Protein AF-A0A7S2HI14-F1 (afdb_monomer_lite)

Sequence (100 aa):
EETLTLQEVAMDENDVLSNSSFTISLLRASLSVGRVLPKGLQGCAFPLLKSMFGSIDTDTGFFSLTQEMDEITLLMDERCRAAFDAAAAVATV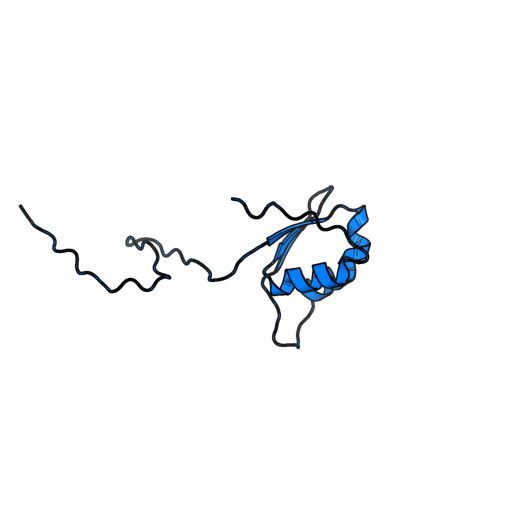EYAPNKW

Structure (mmCIF, N/CA/C/O backbone):
data_AF-A0A7S2HI14-F1
#
_entry.id   AF-A0A7S2HI14-F1
#
loop_
_atom_site.group_PDB
_atom_site.id
_atom_site.type_symbol
_atom_site.label_atom_id
_atom_site.label_alt_id
_atom_site.label_comp_id
_atom_site.label_asym_id
_atom_site.label_entity_id
_atom_site.label_seq_id
_atom_site.pdbx_PDB_ins_code
_atom_site.Cartn_x
_atom_site.Cartn_y
_atom_site.Cartn_z
_atom_site.occupancy
_atom_site.B_iso_or_equiv
_atom_site.auth_seq_id
_atom_site.auth_comp_id
_atom_site.auth_asym_id
_atom_site.auth_atom_id
_atom_site.pdbx_PDB_model_num
ATOM 1 N N . GLU A 1 1 ? 0.752 30.136 -44.738 1.00 40.28 1 GLU A N 1
ATOM 2 C CA . GLU A 1 1 ? 0.621 28.669 -44.691 1.00 40.28 1 GLU A CA 1
ATOM 3 C C . GLU A 1 1 ? 2.018 28.100 -44.502 1.00 40.28 1 GLU A C 1
ATOM 5 O O . GLU A 1 1 ? 2.773 28.040 -45.459 1.00 40.28 1 GLU A O 1
ATOM 10 N N . GLU A 1 2 ? 2.408 27.814 -43.260 1.00 39.06 2 GLU A N 1
ATOM 11 C CA . GLU A 1 2 ? 3.655 27.100 -42.960 1.00 39.06 2 GLU A CA 1
ATOM 12 C C . GLU A 1 2 ? 3.277 25.732 -42.407 1.00 39.06 2 GLU A C 1
ATOM 14 O O . GLU A 1 2 ? 2.803 25.586 -41.280 1.00 39.06 2 GLU A O 1
ATOM 19 N N . THR A 1 3 ? 3.403 24.736 -43.273 1.00 37.81 3 THR A N 1
ATOM 20 C CA . THR A 1 3 ? 3.112 23.338 -42.990 1.00 37.81 3 THR A CA 1
ATOM 21 C C . THR A 1 3 ? 4.313 22.752 -42.253 1.00 37.81 3 THR A C 1
ATOM 23 O O . THR A 1 3 ? 5.312 22.385 -42.868 1.00 37.81 3 THR A O 1
ATOM 26 N N . LEU A 1 4 ? 4.244 22.698 -40.922 1.00 40.88 4 LEU A N 1
ATOM 27 C CA . LEU A 1 4 ? 5.225 21.989 -40.101 1.00 40.88 4 LEU A CA 1
ATOM 28 C C . LEU A 1 4 ? 4.992 20.482 -40.248 1.00 40.88 4 LEU A C 1
ATOM 30 O O . LEU A 1 4 ? 4.025 19.929 -39.726 1.00 40.88 4 LEU A O 1
ATOM 34 N N . THR A 1 5 ? 5.872 19.822 -40.995 1.00 41.25 5 THR A N 1
ATOM 35 C CA . THR A 1 5 ? 5.944 18.364 -41.081 1.00 41.25 5 THR A CA 1
ATOM 36 C C . THR A 1 5 ? 6.335 17.798 -39.720 1.00 41.25 5 THR A C 1
ATOM 38 O O . THR A 1 5 ? 7.464 17.993 -39.268 1.00 41.25 5 THR A O 1
ATOM 41 N N . LEU A 1 6 ? 5.403 17.093 -39.078 1.00 47.38 6 LEU A N 1
ATOM 42 C CA . LEU A 1 6 ? 5.679 16.243 -37.925 1.00 47.38 6 LEU A CA 1
ATOM 43 C C . LEU A 1 6 ? 6.655 15.147 -38.374 1.00 47.38 6 LEU A C 1
ATOM 45 O O . LEU A 1 6 ? 6.284 14.253 -39.130 1.00 47.38 6 LEU A O 1
ATOM 49 N N . GLN A 1 7 ? 7.916 15.244 -37.951 1.00 45.25 7 GLN A N 1
ATOM 50 C CA . GLN A 1 7 ? 8.826 14.106 -38.001 1.00 45.25 7 GLN A CA 1
ATOM 51 C C . GLN A 1 7 ? 8.306 13.070 -37.003 1.00 45.25 7 GLN A C 1
ATOM 53 O O . GLN A 1 7 ? 8.329 13.312 -35.798 1.00 45.25 7 GLN A O 1
ATOM 58 N N . GLU A 1 8 ? 7.827 11.933 -37.511 1.00 45.28 8 GLU A N 1
ATOM 59 C CA . GLU A 1 8 ? 7.637 10.713 -36.726 1.00 45.28 8 GLU A CA 1
ATOM 60 C C . GLU A 1 8 ? 9.004 10.269 -36.196 1.00 45.28 8 GLU A C 1
ATOM 62 O O . GLU A 1 8 ? 9.752 9.529 -36.835 1.00 45.28 8 GLU A O 1
ATOM 67 N N . VAL A 1 9 ? 9.361 10.781 -35.022 1.00 48.62 9 VAL A N 1
ATOM 68 C CA . VAL A 1 9 ? 10.361 10.150 -34.171 1.00 48.62 9 VAL A CA 1
ATOM 69 C C . VAL A 1 9 ? 9.702 8.874 -33.668 1.00 48.62 9 VAL A C 1
ATOM 71 O O . VAL A 1 9 ? 8.605 8.932 -33.116 1.00 48.62 9 VAL A O 1
ATOM 74 N N . ALA A 1 10 ? 10.329 7.726 -33.928 1.00 44.06 10 ALA A N 1
ATOM 75 C CA . ALA A 1 10 ? 9.861 6.439 -33.438 1.00 44.06 10 ALA A CA 1
ATOM 76 C C . ALA A 1 10 ? 9.625 6.542 -31.923 1.00 44.06 10 ALA A C 1
ATOM 78 O O . ALA A 1 10 ? 10.582 6.671 -31.164 1.00 44.06 10 ALA A O 1
ATOM 79 N N . MET A 1 11 ? 8.354 6.559 -31.515 1.00 44.47 11 MET A N 1
ATOM 80 C CA . MET A 1 11 ? 7.966 6.595 -30.111 1.00 44.47 11 MET A CA 1
ATOM 81 C C . MET A 1 11 ? 8.439 5.294 -29.470 1.00 44.47 11 MET A C 1
ATOM 83 O O . MET A 1 11 ? 7.911 4.225 -29.779 1.00 44.47 11 MET A O 1
ATOM 87 N N . ASP A 1 12 ? 9.435 5.377 -28.591 1.00 53.59 12 ASP A N 1
ATOM 88 C CA . ASP A 1 12 ? 9.646 4.319 -27.612 1.00 53.59 12 ASP A CA 1
ATOM 89 C C . ASP A 1 12 ? 8.405 4.305 -26.701 1.00 53.59 12 ASP A C 1
ATOM 91 O O . ASP A 1 12 ? 7.896 5.365 -26.331 1.00 53.59 12 ASP A O 1
ATOM 95 N N . GLU A 1 13 ? 7.879 3.136 -26.332 1.00 54.41 13 GLU A N 1
ATOM 96 C CA . GLU A 1 13 ? 6.617 3.008 -25.566 1.00 54.41 13 GLU A CA 1
ATOM 97 C C . GLU A 1 13 ? 6.679 3.639 -24.153 1.00 54.41 13 GLU A C 1
ATOM 99 O O . GLU A 1 13 ? 5.717 3.586 -23.387 1.00 54.41 13 GLU A O 1
ATOM 104 N N . ASN A 1 14 ? 7.812 4.247 -23.799 1.00 52.78 14 ASN A N 1
ATOM 105 C CA . ASN A 1 14 ? 8.059 4.958 -22.549 1.00 52.78 14 ASN A CA 1
ATOM 106 C C . ASN A 1 14 ? 7.978 6.483 -22.666 1.00 52.78 14 ASN A C 1
ATOM 108 O O . ASN A 1 14 ? 8.161 7.160 -21.650 1.00 52.78 14 ASN A O 1
ATOM 112 N N . ASP A 1 15 ? 7.802 7.030 -23.872 1.00 52.31 15 ASP A N 1
ATOM 113 C CA . ASP A 1 15 ? 8.079 8.443 -24.085 1.00 52.31 15 ASP A CA 1
ATOM 114 C C . ASP A 1 15 ? 6.981 9.378 -23.584 1.00 52.31 15 ASP A C 1
ATOM 116 O O . ASP A 1 15 ? 5.772 9.211 -23.764 1.00 52.31 15 ASP A O 1
ATOM 120 N N . VAL A 1 16 ? 7.483 10.407 -22.923 1.00 58.81 16 VAL A N 1
ATOM 121 C CA . VAL A 1 16 ? 6.757 11.440 -22.217 1.00 58.81 16 VAL A CA 1
ATOM 122 C C . VAL A 1 16 ? 6.553 12.652 -23.115 1.00 58.81 16 VAL A C 1
ATOM 124 O O . VAL A 1 16 ? 7.444 13.055 -23.857 1.00 58.81 16 VAL A O 1
ATOM 127 N N . LEU A 1 17 ? 5.411 13.321 -22.945 1.00 55.28 17 LEU A N 1
ATOM 128 C CA . LEU A 1 17 ? 5.188 14.687 -23.418 1.00 55.28 17 LEU A CA 1
ATOM 129 C C . LEU A 1 17 ? 6.272 15.639 -22.874 1.00 55.28 17 LEU A C 1
ATOM 131 O O . LEU A 1 17 ? 6.193 16.093 -21.733 1.00 55.28 17 LEU A O 1
ATOM 135 N N . SER A 1 18 ? 7.271 15.957 -23.697 1.00 49.94 18 SER A N 1
ATOM 136 C CA . SER A 1 18 ? 8.235 17.026 -23.440 1.00 49.94 18 SER A CA 1
ATOM 137 C C . SER A 1 18 ? 7.805 18.274 -24.206 1.00 49.94 18 SER A C 1
ATOM 139 O O . SER A 1 18 ? 7.927 18.352 -25.428 1.00 49.94 18 SER A O 1
ATOM 141 N N . ASN A 1 19 ? 7.277 19.266 -23.490 1.00 54.28 19 ASN A N 1
ATOM 142 C CA . ASN A 1 19 ? 7.396 20.655 -23.918 1.00 54.28 19 ASN A CA 1
ATOM 143 C C . ASN A 1 19 ? 8.587 21.259 -23.158 1.00 54.28 19 ASN A C 1
ATOM 145 O O . ASN A 1 19 ? 9.006 20.738 -22.128 1.00 54.28 19 ASN A O 1
ATOM 149 N N . SER A 1 20 ? 9.202 22.304 -23.697 1.00 64.31 20 SER A N 1
ATOM 150 C CA . SER A 1 20 ? 10.567 22.758 -23.386 1.00 64.31 20 SER A CA 1
ATOM 151 C C . SER A 1 20 ? 10.843 23.242 -21.942 1.00 64.31 20 SER A C 1
ATOM 153 O O . SER A 1 20 ? 11.840 23.924 -21.720 1.00 64.31 20 SER A O 1
ATOM 155 N N . SER A 1 21 ? 9.995 22.932 -20.958 1.00 68.12 21 SER A N 1
ATOM 156 C CA . SER A 1 21 ? 10.114 23.362 -19.561 1.00 68.12 21 SER A CA 1
ATOM 157 C C . SER A 1 21 ? 9.971 22.255 -18.508 1.00 68.12 21 SER A C 1
ATOM 159 O O . SER A 1 21 ? 10.206 22.549 -17.336 1.00 68.12 21 SER A O 1
ATOM 161 N N . PHE A 1 22 ? 9.652 21.001 -18.860 1.00 68.12 22 PHE A N 1
ATOM 162 C CA . PHE A 1 22 ? 9.721 19.883 -17.906 1.00 68.12 22 PHE A CA 1
ATOM 163 C C . PHE A 1 22 ? 9.804 18.501 -18.576 1.00 68.12 22 PHE A C 1
ATOM 165 O O . PHE A 1 22 ? 9.367 18.297 -19.708 1.00 68.12 22 PHE A O 1
ATOM 172 N N . THR A 1 23 ? 10.336 17.537 -17.821 1.00 76.31 23 THR A N 1
ATOM 173 C CA . THR A 1 23 ? 10.361 16.112 -18.165 1.00 76.31 23 THR A CA 1
ATOM 174 C C . THR A 1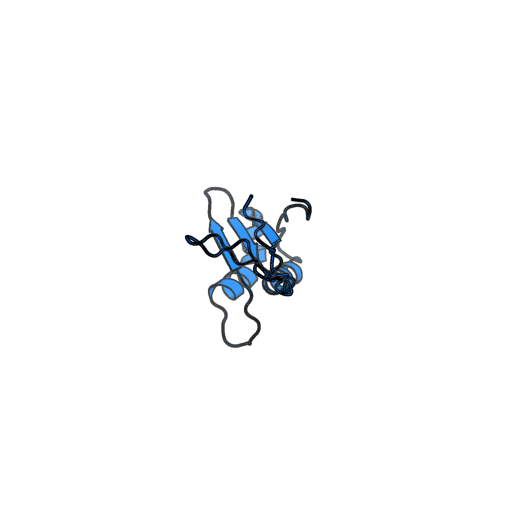 23 ? 9.521 15.360 -17.141 1.00 76.31 23 THR A C 1
ATOM 176 O O . THR A 1 23 ? 9.813 15.387 -15.948 1.00 76.31 23 THR A O 1
ATOM 179 N N . ILE A 1 24 ? 8.471 14.689 -17.600 1.00 79.62 24 ILE A N 1
ATOM 180 C CA . ILE A 1 24 ? 7.797 13.620 -16.847 1.00 79.62 24 ILE A CA 1
ATOM 181 C C . ILE A 1 24 ? 8.517 12.298 -17.185 1.00 79.62 24 ILE A C 1
ATOM 183 O O . ILE A 1 24 ? 9.182 12.172 -18.209 1.00 79.62 24 ILE A O 1
ATOM 187 N N . SER A 1 25 ? 8.452 11.295 -16.323 1.00 80.56 25 SER A N 1
ATOM 188 C CA . SER A 1 25 ? 8.916 9.948 -16.664 1.00 80.56 25 SER A CA 1
ATOM 189 C C . SER A 1 25 ? 7.934 8.948 -16.099 1.00 80.56 25 SER A C 1
ATOM 191 O O . SER A 1 25 ? 7.650 8.976 -14.901 1.00 80.56 25 SER A O 1
ATOM 193 N N . LEU A 1 26 ? 7.397 8.084 -16.959 1.00 83.31 26 LEU A N 1
ATOM 194 C CA . LEU A 1 26 ? 6.594 6.968 -16.493 1.00 83.31 26 LEU A CA 1
ATOM 195 C C . LEU A 1 26 ? 7.539 5.890 -15.966 1.00 83.31 26 LEU A C 1
ATOM 197 O O . LEU A 1 26 ? 8.343 5.325 -16.706 1.00 83.31 26 LEU A O 1
ATOM 201 N N . LEU A 1 27 ? 7.457 5.613 -14.669 1.00 83.38 27 LEU A N 1
ATOM 202 C CA . LEU A 1 27 ? 8.225 4.532 -14.074 1.00 83.38 27 LEU A CA 1
ATOM 203 C C . LEU A 1 27 ? 7.571 3.200 -14.448 1.00 83.38 27 LEU A C 1
ATOM 205 O O . LEU A 1 27 ? 6.376 3.012 -14.232 1.00 83.38 27 LEU A O 1
ATOM 209 N N . ARG A 1 28 ? 8.363 2.250 -14.956 1.00 80.81 28 ARG A N 1
ATOM 210 C CA . ARG A 1 28 ? 7.942 0.862 -15.233 1.00 80.81 28 ARG A CA 1
ATOM 211 C C . ARG A 1 28 ? 7.771 0.043 -13.943 1.00 80.81 28 ARG A C 1
ATOM 213 O O . ARG A 1 28 ? 8.253 -1.080 -13.841 1.00 80.81 28 ARG A O 1
ATOM 220 N N . ALA A 1 29 ? 7.143 0.628 -12.931 1.00 80.25 29 ALA A N 1
ATOM 221 C CA . ALA A 1 29 ? 6.869 0.001 -11.651 1.00 80.25 29 ALA A CA 1
ATOM 222 C C . ALA A 1 29 ? 5.370 0.093 -11.374 1.00 80.25 29 ALA A C 1
ATOM 224 O O . ALA A 1 29 ? 4.785 1.173 -11.421 1.00 80.25 29 ALA A O 1
ATOM 225 N N . SER A 1 30 ? 4.756 -1.047 -11.068 1.00 85.62 30 SER A N 1
ATOM 226 C CA . SER A 1 30 ? 3.393 -1.071 -10.545 1.00 85.62 30 SER A CA 1
ATOM 227 C C . SER A 1 30 ? 3.452 -0.907 -9.035 1.00 85.62 30 SER A C 1
ATOM 229 O O . SER A 1 30 ? 4.131 -1.676 -8.355 1.00 85.62 30 SER A O 1
ATOM 231 N N . LEU A 1 31 ? 2.748 0.096 -8.520 1.00 89.50 31 LEU A N 1
ATOM 232 C CA . LEU A 1 31 ? 2.641 0.335 -7.088 1.00 89.50 31 LEU A CA 1
ATOM 233 C C . LEU A 1 31 ? 1.293 -0.156 -6.574 1.00 89.50 31 LEU A C 1
ATOM 235 O O . LEU A 1 31 ? 0.248 0.053 -7.186 1.00 89.50 31 LEU A O 1
ATOM 239 N N . SER A 1 32 ? 1.334 -0.789 -5.414 1.00 89.31 32 SER A N 1
ATOM 240 C CA . SER A 1 32 ? 0.173 -1.111 -4.602 1.00 89.31 32 SER A CA 1
ATOM 241 C C . SER A 1 32 ? 0.072 -0.121 -3.451 1.00 89.31 32 SER A C 1
ATOM 243 O O . SER A 1 32 ? 1.086 0.280 -2.877 1.00 89.31 32 SER A O 1
ATOM 245 N N . VAL A 1 33 ? -1.160 0.264 -3.122 1.00 91.00 33 VAL A N 1
ATOM 246 C CA . VAL A 1 33 ? -1.463 1.095 -1.957 1.00 91.00 33 VAL A CA 1
ATOM 247 C C . VAL A 1 33 ? -2.140 0.208 -0.928 1.00 91.00 33 VAL A C 1
ATOM 249 O O . VAL A 1 33 ? -3.176 -0.397 -1.213 1.00 91.00 33 VAL A O 1
ATOM 252 N N . GLY A 1 34 ? -1.521 0.091 0.240 1.00 89.69 34 GLY A N 1
ATOM 253 C CA . GLY A 1 34 ? -2.007 -0.699 1.359 1.00 89.69 34 GLY A CA 1
ATOM 254 C C . GLY A 1 34 ? -2.237 0.172 2.582 1.00 89.69 34 GLY A C 1
ATOM 255 O O . GLY A 1 34 ? -1.508 1.131 2.822 1.00 89.69 34 GLY A O 1
ATOM 256 N N . ARG A 1 35 ? -3.233 -0.192 3.377 1.00 89.75 35 ARG A N 1
ATOM 257 C CA . ARG A 1 35 ? -3.535 0.432 4.660 1.00 89.75 35 ARG A CA 1
ATOM 258 C C . ARG A 1 35 ? -3.368 -0.585 5.778 1.00 89.75 35 ARG A C 1
ATOM 260 O O . ARG A 1 35 ? -3.821 -1.724 5.672 1.00 89.75 35 ARG A O 1
ATOM 267 N N . VAL A 1 36 ? -2.722 -0.166 6.858 1.00 88.81 36 VAL A N 1
ATOM 268 C CA . VAL A 1 36 ? -2.511 -0.961 8.067 1.00 88.81 36 VAL A CA 1
ATOM 269 C C . VAL A 1 36 ? -3.147 -0.241 9.246 1.00 88.81 36 VAL A C 1
ATOM 271 O O . VAL A 1 36 ? -2.741 0.857 9.624 1.00 88.81 36 VAL A O 1
ATOM 274 N N . LEU A 1 37 ? -4.132 -0.895 9.856 1.00 87.94 37 LEU A N 1
ATOM 275 C CA . LEU A 1 37 ? -4.729 -0.439 11.107 1.00 87.94 37 LEU A CA 1
ATOM 276 C C . LEU A 1 37 ? -3.815 -0.765 12.301 1.00 87.94 37 LEU A C 1
ATOM 278 O O . LEU A 1 37 ? -3.059 -1.740 12.244 1.00 87.94 37 LEU A O 1
ATOM 282 N N . PRO A 1 38 ? -3.943 -0.064 13.443 1.00 84.81 38 PRO A N 1
ATOM 283 C CA . PRO A 1 38 ? -3.077 -0.259 14.607 1.00 84.81 38 PRO A CA 1
ATOM 284 C C . PRO A 1 38 ? -3.067 -1.706 15.114 1.00 84.81 38 PRO A C 1
ATOM 286 O O . PRO A 1 38 ? -2.034 -2.224 15.527 1.00 84.81 38 PRO A O 1
ATOM 289 N N . LYS A 1 39 ? -4.210 -2.399 15.013 1.00 84.69 39 LYS A N 1
ATOM 290 C CA . LYS A 1 39 ? -4.347 -3.817 15.385 1.00 84.69 39 LYS A CA 1
ATOM 291 C C . LYS A 1 39 ? -3.564 -4.768 14.470 1.00 84.69 39 LYS A C 1
ATOM 293 O O . LYS A 1 39 ? -3.191 -5.846 14.914 1.00 84.69 39 LYS A O 1
ATOM 298 N N . GLY A 1 40 ? -3.330 -4.384 13.215 1.00 80.69 40 GLY A N 1
ATOM 299 C CA . GLY A 1 40 ? -2.582 -5.170 12.230 1.00 80.69 40 GLY A CA 1
ATOM 300 C C . GLY A 1 40 ? -1.074 -4.913 12.251 1.00 80.69 40 GLY A C 1
ATOM 301 O O . GLY A 1 40 ? -0.321 -5.712 11.698 1.00 80.69 40 GLY A O 1
ATOM 302 N N . LEU A 1 41 ? -0.624 -3.844 12.920 1.00 83.75 41 LEU A N 1
ATOM 303 C CA . LEU A 1 41 ? 0.774 -3.407 12.913 1.00 83.75 41 LEU A CA 1
ATOM 304 C C . LEU A 1 41 ? 1.737 -4.479 13.432 1.00 83.75 41 LEU A C 1
ATOM 306 O O . LEU A 1 41 ? 2.808 -4.689 12.871 1.00 83.75 41 LEU A O 1
ATOM 310 N N . GLN A 1 42 ? 1.349 -5.191 14.492 1.00 84.31 42 GLN A N 1
ATOM 311 C CA . GLN A 1 42 ? 2.203 -6.223 15.077 1.00 84.31 42 GLN A CA 1
ATOM 312 C C . GLN A 1 42 ? 2.474 -7.368 14.088 1.00 84.31 42 GLN A C 1
ATOM 314 O O . GLN A 1 42 ? 3.585 -7.895 14.053 1.00 84.31 42 GLN A O 1
ATOM 319 N N . GLY A 1 43 ? 1.493 -7.718 13.251 1.00 82.50 43 GLY A N 1
ATOM 320 C CA . GLY A 1 43 ? 1.641 -8.776 12.253 1.00 82.50 43 GLY A CA 1
ATOM 321 C C . GLY A 1 43 ? 2.499 -8.378 11.052 1.00 82.50 43 GLY A C 1
ATOM 322 O O . GLY A 1 43 ? 3.059 -9.248 10.394 1.00 82.50 43 GLY A O 1
ATOM 323 N N . CYS A 1 44 ? 2.645 -7.078 10.779 1.00 83.06 44 CYS A N 1
ATOM 324 C CA . CYS A 1 44 ? 3.489 -6.569 9.697 1.00 83.06 44 CYS A CA 1
ATOM 325 C C . CYS A 1 44 ? 4.784 -5.907 10.194 1.00 83.06 44 CYS A C 1
ATOM 327 O O . CYS A 1 44 ? 5.546 -5.381 9.388 1.00 83.06 44 CYS A O 1
ATOM 329 N N . ALA A 1 45 ? 5.098 -5.982 11.491 1.00 85.19 45 ALA A N 1
ATOM 330 C CA . ALA A 1 45 ? 6.304 -5.378 12.056 1.00 85.19 45 ALA A CA 1
ATOM 331 C C . ALA A 1 45 ? 7.589 -5.887 11.382 1.00 85.19 45 ALA A C 1
ATOM 333 O O . ALA A 1 45 ? 8.471 -5.099 11.053 1.00 85.19 45 ALA A O 1
ATOM 334 N N . PHE A 1 46 ? 7.689 -7.194 11.126 1.00 84.88 46 PHE A N 1
ATOM 335 C CA . PHE A 1 46 ? 8.856 -7.764 10.452 1.00 84.88 46 PHE A CA 1
ATOM 336 C C . PHE A 1 46 ? 9.008 -7.302 8.992 1.00 84.88 46 PHE A C 1
ATOM 338 O O . PHE A 1 46 ? 10.077 -6.778 8.673 1.00 84.88 46 PHE A O 1
ATOM 345 N N . PRO A 1 47 ? 8.002 -7.438 8.098 1.00 84.81 47 PRO A N 1
ATOM 346 C CA . PRO A 1 47 ? 8.131 -6.925 6.735 1.00 84.81 47 PRO A CA 1
ATOM 347 C C . PRO A 1 47 ? 8.339 -5.404 6.701 1.00 84.81 47 PRO A C 1
ATOM 349 O O . PRO A 1 47 ? 9.150 -4.950 5.904 1.00 84.81 47 PRO A O 1
ATOM 352 N N . LEU A 1 48 ? 7.742 -4.628 7.617 1.00 86.75 48 LEU A N 1
ATOM 353 C CA . LEU A 1 48 ? 8.017 -3.191 7.757 1.00 86.75 48 LEU A CA 1
ATOM 354 C C . LEU A 1 48 ? 9.487 -2.904 8.067 1.00 86.75 48 LEU A C 1
ATOM 356 O O . LEU A 1 48 ? 10.135 -2.147 7.349 1.00 86.75 48 LEU A O 1
ATOM 360 N N . LEU A 1 49 ? 10.033 -3.529 9.113 1.00 86.12 49 LEU A N 1
ATOM 361 C CA . LEU A 1 49 ? 11.437 -3.349 9.487 1.00 86.12 49 LEU A CA 1
ATOM 362 C C . LEU A 1 49 ? 12.373 -3.817 8.368 1.00 86.12 49 LEU A C 1
ATOM 364 O O . LEU A 1 49 ? 13.378 -3.164 8.100 1.00 86.12 49 LEU A O 1
ATOM 368 N N . LYS A 1 50 ? 12.027 -4.910 7.678 1.00 83.75 50 LYS A N 1
ATOM 369 C CA . LYS A 1 50 ? 12.781 -5.403 6.523 1.00 83.75 50 LYS A CA 1
ATOM 370 C C . LYS A 1 50 ? 12.741 -4.413 5.356 1.00 83.75 50 LYS A C 1
ATOM 372 O O . LYS A 1 50 ? 13.775 -4.194 4.740 1.00 83.75 50 LYS A O 1
ATOM 377 N N . SER A 1 51 ? 11.598 -3.795 5.066 1.00 84.75 51 SER A N 1
ATOM 378 C CA . SER A 1 51 ? 11.478 -2.781 4.010 1.00 84.75 51 SER A CA 1
ATOM 379 C C . SER A 1 51 ? 12.173 -1.463 4.361 1.00 84.75 51 SER A C 1
ATOM 381 O O . SER A 1 51 ? 12.706 -0.814 3.470 1.00 84.75 51 SER A O 1
ATOM 383 N N . MET A 1 52 ? 12.205 -1.073 5.640 1.00 85.19 52 MET A N 1
ATOM 384 C CA . MET A 1 52 ? 12.845 0.172 6.092 1.00 85.19 52 MET A CA 1
ATOM 385 C C . MET A 1 52 ? 14.362 0.052 6.278 1.00 85.19 52 MET A C 1
ATOM 387 O O . MET A 1 52 ? 15.092 0.998 5.996 1.00 85.19 52 MET A O 1
ATOM 391 N N . PHE A 1 53 ? 14.832 -1.084 6.798 1.00 83.12 53 PHE A N 1
ATOM 392 C CA . PHE A 1 53 ? 16.213 -1.252 7.271 1.00 83.12 53 PHE A CA 1
ATOM 393 C C . PHE A 1 53 ? 16.954 -2.421 6.619 1.00 83.12 53 PHE A C 1
ATOM 395 O O . PHE A 1 53 ? 18.146 -2.604 6.863 1.00 83.12 53 PHE A O 1
ATOM 402 N N . GLY A 1 54 ? 16.274 -3.240 5.818 1.00 71.56 54 GLY A N 1
ATOM 403 C CA . GLY A 1 54 ? 16.902 -4.361 5.135 1.00 71.56 54 GLY A CA 1
ATOM 404 C C . GLY A 1 54 ? 17.799 -3.898 3.990 1.00 71.56 54 GLY A C 1
ATOM 405 O O . GLY A 1 54 ? 17.358 -3.195 3.086 1.00 71.56 54 GLY A O 1
ATOM 406 N N . SER A 1 55 ? 19.052 -4.348 3.997 1.00 62.22 55 SER A N 1
ATOM 407 C CA . SER A 1 55 ? 19.915 -4.391 2.815 1.00 62.22 55 SER A CA 1
ATOM 408 C C . SER A 1 55 ? 20.959 -5.494 2.982 1.00 62.22 55 SER A C 1
ATOM 410 O O . SER A 1 55 ? 21.588 -5.565 4.037 1.00 62.22 55 SER A O 1
ATOM 412 N N . ILE A 1 56 ? 21.064 -6.364 1.967 1.00 53.94 56 ILE A N 1
ATOM 413 C CA . ILE A 1 56 ? 22.271 -7.006 1.389 1.00 53.94 56 ILE A CA 1
ATOM 414 C C . ILE A 1 56 ? 21.844 -7.993 0.277 1.00 53.94 56 ILE A C 1
ATOM 416 O O . ILE A 1 56 ? 22.616 -8.224 -0.647 1.00 53.94 56 ILE A O 1
ATOM 420 N N . ASP A 1 57 ? 20.611 -8.511 0.287 1.00 57.03 57 ASP A N 1
ATOM 421 C CA . ASP A 1 57 ? 20.079 -9.252 -0.864 1.00 57.03 57 ASP A CA 1
ATOM 422 C C . ASP A 1 57 ? 19.514 -8.273 -1.902 1.00 57.03 57 ASP A C 1
ATOM 424 O O . ASP A 1 57 ? 18.758 -7.360 -1.572 1.00 57.03 57 ASP A O 1
ATOM 428 N N . THR A 1 58 ? 19.918 -8.455 -3.157 1.00 55.47 58 THR A N 1
ATOM 429 C CA . THR A 1 58 ? 19.803 -7.547 -4.318 1.00 55.47 58 THR A CA 1
ATOM 430 C C . THR A 1 58 ? 18.384 -7.196 -4.786 1.00 55.47 58 THR A C 1
ATOM 432 O O . THR A 1 58 ? 18.219 -6.696 -5.895 1.00 55.47 58 THR A O 1
ATOM 435 N N . ASP A 1 59 ? 17.362 -7.435 -3.970 1.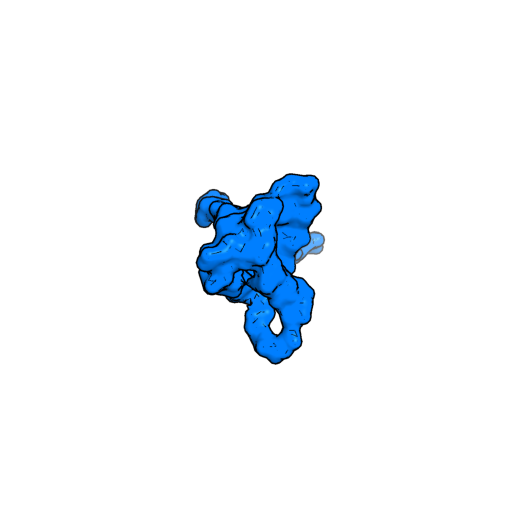00 60.88 59 ASP A N 1
ATOM 436 C CA . ASP A 1 59 ? 15.957 -7.369 -4.377 1.00 60.88 59 ASP A CA 1
ATOM 437 C C . ASP A 1 59 ? 15.111 -6.439 -3.496 1.00 60.88 59 ASP A C 1
ATOM 439 O O . ASP A 1 59 ? 13.944 -6.699 -3.195 1.00 60.88 59 ASP A O 1
ATOM 443 N N . THR A 1 60 ? 15.701 -5.327 -3.049 1.00 63.59 60 THR A N 1
ATOM 444 C CA . THR A 1 60 ? 14.946 -4.280 -2.357 1.00 63.59 60 THR A CA 1
ATOM 445 C C . THR A 1 60 ? 14.079 -3.505 -3.356 1.00 63.59 60 THR A C 1
ATOM 447 O O . THR A 1 60 ? 14.545 -2.988 -4.375 1.00 63.59 60 THR A O 1
ATOM 450 N N . GLY A 1 61 ? 12.774 -3.497 -3.084 1.00 78.62 61 GLY A N 1
ATOM 451 C CA . GLY A 1 61 ? 11.760 -2.810 -3.872 1.00 78.62 61 GLY A CA 1
ATOM 452 C C . GLY A 1 61 ? 11.560 -1.347 -3.484 1.00 78.62 61 GLY A C 1
ATOM 453 O O . GLY A 1 61 ? 12.142 -0.857 -2.515 1.00 78.62 61 GLY A O 1
ATOM 454 N N . PHE A 1 62 ? 10.715 -0.637 -4.235 1.00 87.31 62 PHE A N 1
ATOM 455 C CA . PHE A 1 62 ? 10.214 0.668 -3.802 1.00 87.31 62 PHE A CA 1
ATOM 456 C C . PHE A 1 62 ? 9.253 0.497 -2.621 1.00 87.31 62 PHE A C 1
ATOM 458 O O . PHE A 1 62 ? 8.282 -0.260 -2.697 1.00 87.31 62 PHE A O 1
ATOM 465 N N . PHE A 1 63 ? 9.499 1.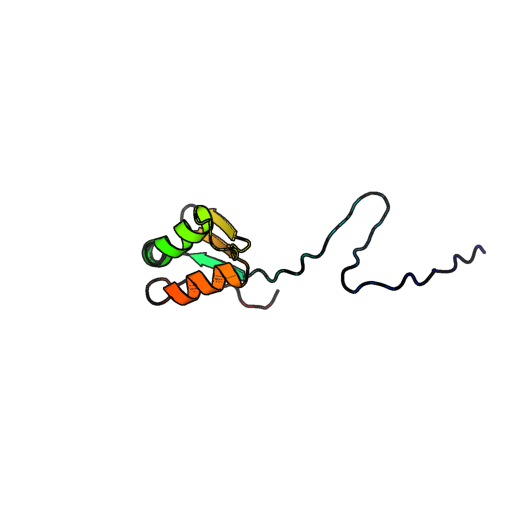264 -1.562 1.00 89.31 63 PHE A N 1
ATOM 466 C CA . PHE A 1 63 ? 8.682 1.296 -0.361 1.00 89.31 63 PHE A CA 1
ATOM 467 C C . PHE A 1 63 ? 8.541 2.732 0.145 1.00 89.31 63 PHE A C 1
ATOM 469 O O . PHE A 1 63 ? 9.525 3.463 0.257 1.00 89.31 63 PHE A O 1
ATOM 476 N N . SER A 1 64 ? 7.319 3.120 0.491 1.00 92.38 64 SER A N 1
ATOM 477 C CA . SER A 1 64 ? 7.023 4.352 1.214 1.00 92.38 64 SER A CA 1
ATOM 478 C C . SER A 1 64 ? 6.005 4.067 2.308 1.00 92.38 64 SER A C 1
ATOM 480 O O . SER A 1 64 ? 5.059 3.303 2.111 1.00 92.38 64 SER A O 1
ATOM 482 N N . LEU A 1 65 ? 6.214 4.699 3.458 1.00 92.25 65 LEU A N 1
ATOM 483 C CA . LEU A 1 65 ? 5.356 4.610 4.625 1.00 92.25 65 LEU A CA 1
ATOM 484 C C . LEU A 1 65 ? 4.979 6.015 5.067 1.00 92.25 65 LEU A C 1
ATOM 486 O O . LEU A 1 65 ? 5.844 6.868 5.257 1.00 92.25 65 LEU A O 1
ATOM 490 N N . THR A 1 66 ? 3.688 6.232 5.280 1.00 93.56 66 THR A N 1
ATOM 491 C CA . THR A 1 66 ? 3.160 7.428 5.937 1.00 93.56 66 THR A CA 1
ATOM 492 C C . THR A 1 66 ? 2.363 6.991 7.153 1.00 93.56 66 THR A C 1
ATOM 494 O O . THR A 1 66 ? 1.502 6.123 7.045 1.00 93.56 66 THR A O 1
ATOM 497 N N . GLN A 1 67 ? 2.669 7.566 8.312 1.00 90.25 67 GLN A N 1
ATOM 498 C CA . GLN A 1 67 ? 1.936 7.310 9.545 1.00 90.25 67 GLN A CA 1
ATOM 499 C C . GLN A 1 67 ? 1.031 8.500 9.858 1.00 90.25 67 GLN A C 1
ATOM 501 O O . GLN A 1 67 ? 1.507 9.628 9.990 1.00 90.25 67 GLN A O 1
ATOM 506 N N . GLU A 1 68 ? -0.257 8.221 10.023 1.00 89.25 68 GLU A N 1
ATOM 507 C CA . GLU A 1 68 ? -1.252 9.146 10.559 1.00 89.25 68 GLU A CA 1
ATOM 508 C C . GLU A 1 68 ? -1.670 8.712 11.976 1.00 89.25 68 GLU A C 1
ATOM 510 O O . GLU A 1 68 ? -1.145 7.736 12.517 1.00 89.25 68 GLU A O 1
ATOM 515 N N . MET A 1 69 ? -2.579 9.458 12.620 1.00 85.38 69 MET A N 1
ATOM 516 C CA . MET A 1 69 ? -2.961 9.205 14.020 1.00 85.38 69 MET A CA 1
ATOM 517 C C . MET A 1 69 ? -3.509 7.789 14.240 1.00 85.38 69 MET A C 1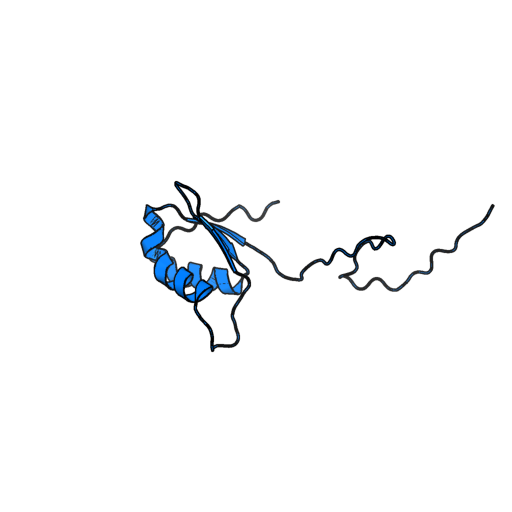
ATOM 519 O O . MET A 1 69 ? -3.151 7.150 15.228 1.00 85.38 69 MET A O 1
ATOM 523 N N . ASP A 1 70 ? -4.317 7.296 13.300 1.00 88.62 70 ASP A N 1
ATOM 5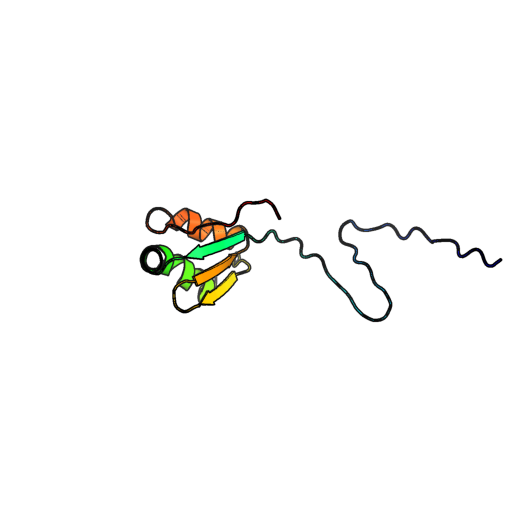24 C CA . ASP A 1 70 ? -5.065 6.047 13.459 1.00 88.62 70 ASP A CA 1
ATOM 525 C C . ASP A 1 70 ? -4.700 4.975 12.427 1.00 88.62 70 ASP A C 1
ATOM 527 O O . ASP A 1 70 ? -5.289 3.896 12.442 1.00 88.62 70 ASP A O 1
ATOM 531 N N . GLU A 1 71 ? -3.744 5.231 11.530 1.00 87.56 71 GLU A N 1
ATOM 532 C CA . GLU A 1 71 ? -3.386 4.288 10.472 1.00 87.56 71 GLU A CA 1
ATOM 533 C C . GLU A 1 71 ? -2.000 4.521 9.875 1.00 87.56 71 GLU A C 1
ATOM 535 O O . GLU A 1 71 ? -1.383 5.577 10.019 1.00 87.56 71 GLU A O 1
ATOM 540 N N . ILE A 1 72 ? -1.519 3.491 9.186 1.00 91.00 72 ILE A N 1
ATOM 541 C CA . ILE A 1 72 ? -0.312 3.541 8.374 1.00 91.00 72 ILE A CA 1
ATOM 542 C C . ILE A 1 72 ? -0.690 3.267 6.920 1.00 91.00 72 ILE A C 1
ATOM 544 O O . ILE A 1 72 ? -1.290 2.236 6.608 1.00 91.00 72 ILE A O 1
ATOM 548 N N . THR A 1 73 ? -0.272 4.164 6.036 1.00 92.62 73 THR A N 1
ATOM 549 C CA . THR A 1 73 ? -0.397 4.032 4.585 1.00 92.62 73 THR A CA 1
ATOM 550 C C . THR A 1 73 ? 0.928 3.569 4.000 1.00 92.62 73 THR A C 1
ATOM 552 O O . THR A 1 73 ? 1.983 4.139 4.285 1.00 92.62 73 THR A O 1
ATOM 555 N N . LEU A 1 74 ? 0.868 2.530 3.173 1.00 91.88 74 LEU A N 1
ATOM 556 C CA . LEU A 1 74 ? 2.002 1.894 2.517 1.00 91.88 74 LEU A CA 1
ATOM 557 C C . LEU A 1 74 ? 1.867 2.045 1.004 1.00 91.88 74 LEU A C 1
ATOM 559 O O . LEU A 1 74 ? 0.831 1.696 0.440 1.00 91.88 74 LEU A O 1
ATOM 563 N N . LEU A 1 75 ? 2.924 2.508 0.343 1.00 92.81 75 LEU A N 1
ATOM 564 C CA . LEU A 1 75 ? 3.077 2.391 -1.106 1.00 92.81 75 LEU A CA 1
ATOM 565 C C . LEU A 1 75 ? 4.221 1.424 -1.374 1.00 92.81 75 LEU A C 1
ATOM 567 O O . LEU A 1 75 ? 5.335 1.626 -0.891 1.00 92.81 75 LEU A O 1
ATOM 571 N N . MET A 1 76 ? 3.940 0.368 -2.126 1.00 90.50 76 MET A N 1
ATOM 572 C CA . MET A 1 76 ? 4.860 -0.754 -2.293 1.00 90.50 76 MET A CA 1
ATOM 573 C C . MET A 1 76 ? 4.873 -1.214 -3.738 1.00 90.50 76 MET A C 1
ATOM 575 O O . MET A 1 76 ? 3.804 -1.391 -4.328 1.00 90.50 76 MET A O 1
ATOM 579 N N . ASP A 1 77 ? 6.054 -1.470 -4.290 1.00 89.69 77 ASP A N 1
ATOM 580 C CA . ASP A 1 77 ? 6.143 -2.264 -5.514 1.00 89.69 77 ASP A CA 1
ATOM 581 C C . ASP A 1 77 ? 5.777 -3.740 -5.257 1.00 89.69 77 ASP A C 1
ATOM 583 O O . ASP A 1 77 ? 5.537 -4.165 -4.122 1.00 89.69 77 ASP A O 1
ATOM 587 N N . GLU A 1 78 ? 5.716 -4.533 -6.325 1.00 87.19 78 GLU A N 1
ATOM 588 C CA . GLU A 1 78 ? 5.359 -5.955 -6.262 1.00 87.19 78 GLU A CA 1
ATOM 589 C C . GLU A 1 78 ? 6.277 -6.770 -5.333 1.00 87.19 78 GLU A C 1
ATOM 591 O O . GLU A 1 78 ? 5.804 -7.652 -4.615 1.00 87.19 78 GLU A O 1
ATOM 596 N N . ARG A 1 79 ? 7.574 -6.444 -5.282 1.00 83.81 79 ARG A N 1
ATOM 597 C CA . ARG A 1 79 ? 8.563 -7.162 -4.462 1.00 83.81 79 ARG A CA 1
ATOM 598 C C . ARG A 1 79 ? 8.347 -6.895 -2.982 1.00 83.81 79 ARG A C 1
ATOM 600 O O . ARG A 1 79 ? 8.318 -7.829 -2.179 1.00 83.81 79 ARG A O 1
ATOM 607 N N . CYS A 1 80 ? 8.148 -5.628 -2.621 1.00 84.94 80 CYS A N 1
ATOM 608 C CA . CYS A 1 80 ? 7.786 -5.253 -1.261 1.00 84.94 80 CYS A CA 1
ATOM 609 C C . CYS A 1 80 ? 6.454 -5.895 -0.877 1.00 84.94 80 CYS A C 1
ATOM 611 O O . CYS A 1 80 ? 6.395 -6.580 0.140 1.00 84.94 80 CYS A O 1
ATOM 613 N N . ARG A 1 81 ? 5.424 -5.777 -1.721 1.00 86.38 81 ARG A N 1
ATOM 614 C CA . ARG A 1 81 ? 4.103 -6.371 -1.479 1.00 86.38 81 ARG A CA 1
ATOM 615 C C . ARG A 1 81 ? 4.176 -7.875 -1.203 1.00 86.38 81 ARG A C 1
ATOM 617 O O . ARG A 1 81 ? 3.587 -8.332 -0.227 1.00 86.38 81 ARG A O 1
ATOM 624 N N . ALA A 1 82 ? 4.945 -8.631 -1.987 1.00 84.12 82 ALA A N 1
ATOM 625 C CA . ALA A 1 82 ? 5.105 -10.073 -1.795 1.00 84.12 82 ALA A CA 1
ATOM 626 C C . ALA A 1 82 ? 5.644 -10.435 -0.397 1.00 84.12 82 ALA A C 1
ATOM 628 O O . ALA A 1 82 ? 5.252 -11.453 0.172 1.00 84.12 82 ALA A O 1
ATOM 629 N N . ALA A 1 83 ? 6.498 -9.594 0.198 1.00 80.31 83 ALA A N 1
ATOM 630 C CA . ALA A 1 83 ? 6.989 -9.803 1.560 1.00 80.31 83 ALA A CA 1
ATOM 631 C C . ALA A 1 83 ? 5.894 -9.606 2.626 1.00 80.31 83 ALA A C 1
ATOM 633 O O . ALA A 1 83 ? 5.893 -10.311 3.637 1.00 80.31 83 ALA A O 1
ATOM 634 N N . PHE A 1 84 ? 4.957 -8.680 2.401 1.00 81.62 84 PHE A N 1
ATOM 635 C CA . PHE A 1 84 ? 3.792 -8.485 3.270 1.00 81.62 84 PHE A CA 1
ATOM 636 C C . PHE A 1 84 ? 2.774 -9.611 3.088 1.00 81.62 84 PHE A C 1
ATOM 638 O O . PHE A 1 84 ? 2.265 -10.128 4.080 1.00 81.62 84 PHE A O 1
ATOM 645 N N . ASP A 1 85 ? 2.550 -10.055 1.852 1.00 80.94 85 ASP A N 1
ATOM 646 C CA . ASP A 1 85 ? 1.645 -11.165 1.543 1.00 80.94 85 ASP A CA 1
ATOM 647 C C . ASP A 1 85 ? 2.181 -12.497 2.110 1.00 80.94 85 ASP A C 1
ATOM 649 O O . ASP A 1 85 ? 1.426 -13.288 2.672 1.00 80.94 85 ASP A O 1
ATOM 653 N N . ALA A 1 86 ? 3.500 -12.719 2.086 1.00 75.31 86 ALA A N 1
ATOM 654 C CA . ALA A 1 86 ? 4.134 -13.865 2.746 1.00 75.31 86 ALA A CA 1
ATOM 655 C C . ALA A 1 86 ? 4.021 -13.814 4.284 1.00 75.31 86 ALA A C 1
ATOM 657 O O . ALA A 1 86 ? 3.987 -14.853 4.943 1.00 75.31 86 ALA A O 1
ATOM 658 N N . ALA A 1 87 ? 3.939 -12.612 4.862 1.00 69.25 87 ALA A N 1
ATOM 659 C CA . ALA A 1 87 ? 3.715 -12.391 6.291 1.00 69.25 87 ALA A CA 1
ATOM 660 C C . ALA A 1 87 ? 2.218 -12.356 6.679 1.00 69.25 87 ALA A C 1
ATOM 662 O O . ALA A 1 87 ? 1.888 -12.281 7.866 1.00 69.25 87 ALA A O 1
ATOM 663 N N . ALA A 1 88 ? 1.302 -12.447 5.705 1.00 58.59 88 ALA A N 1
ATOM 664 C CA . ALA A 1 88 ? -0.139 -12.232 5.877 1.00 58.59 88 ALA A CA 1
ATOM 665 C C . ALA A 1 88 ? -0.854 -13.271 6.757 1.00 58.59 88 ALA A C 1
ATOM 667 O O . ALA A 1 88 ? -2.029 -13.102 7.071 1.00 58.59 88 ALA A O 1
ATOM 668 N N . ALA A 1 89 ? -0.160 -14.307 7.236 1.00 53.28 89 ALA A N 1
ATOM 669 C CA . ALA A 1 89 ? -0.688 -15.188 8.277 1.00 53.28 89 ALA A CA 1
ATOM 670 C C . ALA A 1 89 ? -1.007 -14.444 9.599 1.00 53.28 89 ALA A C 1
ATOM 672 O O . ALA A 1 89 ? -1.692 -15.005 10.452 1.00 53.28 89 ALA A O 1
ATOM 673 N N . VAL A 1 90 ? -0.519 -13.202 9.780 1.00 52.59 90 VAL A N 1
ATOM 674 C CA . VAL A 1 90 ? -0.640 -12.436 11.039 1.00 52.59 90 VAL A CA 1
ATOM 675 C C . VAL A 1 90 ? -1.152 -10.991 10.852 1.00 52.59 90 VAL A C 1
ATOM 677 O O . VAL A 1 90 ? -1.639 -10.401 11.814 1.00 52.59 90 VAL A O 1
ATOM 680 N N . ALA A 1 91 ? -1.103 -10.404 9.647 1.00 56.41 91 ALA A N 1
ATOM 681 C CA . ALA A 1 91 ? -1.525 -9.016 9.396 1.00 56.41 91 ALA A CA 1
ATOM 682 C C . ALA A 1 91 ? -2.522 -8.872 8.240 1.00 56.41 91 ALA A C 1
ATOM 684 O O . ALA A 1 91 ? -2.294 -9.364 7.139 1.00 56.41 91 ALA A O 1
ATOM 685 N N . THR A 1 92 ? -3.585 -8.100 8.471 1.00 70.94 92 THR A N 1
ATOM 686 C CA . THR A 1 92 ? -4.490 -7.598 7.429 1.00 70.94 92 THR A CA 1
ATOM 687 C C . THR A 1 92 ? -3.982 -6.257 6.906 1.00 70.94 92 THR A C 1
ATOM 689 O O . THR A 1 92 ? -4.182 -5.228 7.554 1.00 70.94 92 THR A O 1
ATOM 692 N N . VAL A 1 93 ? -3.324 -6.273 5.745 1.00 80.31 93 VAL A N 1
ATOM 693 C CA . VAL A 1 93 ? -3.147 -5.075 4.912 1.00 80.31 93 VAL A CA 1
ATOM 694 C C . VAL A 1 93 ? -4.401 -4.925 4.051 1.00 80.31 93 VAL A C 1
ATOM 696 O O . VAL A 1 93 ? -4.755 -5.831 3.296 1.00 80.31 93 VAL A O 1
ATOM 699 N N . GLU A 1 94 ? -5.089 -3.795 4.170 1.00 86.75 94 GLU A N 1
ATOM 700 C CA . GLU A 1 94 ? -6.228 -3.451 3.318 1.00 86.75 94 GLU A CA 1
ATOM 701 C C . GLU A 1 94 ? -5.701 -2.791 2.042 1.00 86.75 94 GLU A C 1
ATOM 703 O O . GLU A 1 94 ? -5.274 -1.637 2.061 1.00 86.75 94 GLU A O 1
ATOM 708 N N . TYR A 1 95 ? -5.683 -3.527 0.930 1.00 85.56 95 TYR A N 1
ATOM 709 C CA . TYR A 1 95 ? -5.227 -2.986 -0.349 1.00 85.56 95 TYR A CA 1
ATOM 710 C C . TYR A 1 95 ? -6.334 -2.211 -1.063 1.00 85.56 95 TYR A C 1
ATOM 712 O O . TYR A 1 95 ? -7.478 -2.668 -1.145 1.00 85.56 95 TYR A O 1
ATOM 720 N N . ALA A 1 96 ? -5.970 -1.067 -1.643 1.00 84.12 96 ALA A N 1
ATOM 721 C CA . ALA A 1 96 ? -6.842 -0.352 -2.562 1.00 84.12 96 ALA A CA 1
ATOM 722 C C . ALA A 1 96 ? -7.195 -1.252 -3.766 1.00 84.12 96 ALA A C 1
ATOM 724 O O . ALA A 1 96 ? -6.359 -2.047 -4.213 1.00 84.12 96 ALA A O 1
ATOM 725 N N . PRO A 1 97 ? -8.418 -1.150 -4.314 1.00 77.31 97 PRO A N 1
ATOM 726 C CA . PRO A 1 97 ? -8.788 -1.910 -5.499 1.00 77.31 97 PRO A CA 1
ATOM 727 C C . PRO A 1 97 ? -7.874 -1.546 -6.678 1.00 77.31 97 PRO A C 1
ATOM 729 O O . PRO A 1 97 ? -7.508 -0.387 -6.853 1.00 77.31 97 PRO A O 1
ATOM 732 N N . ASN A 1 98 ? -7.572 -2.525 -7.537 1.00 62.91 98 ASN A N 1
ATOM 733 C CA . ASN A 1 98 ? -6.716 -2.372 -8.729 1.00 62.91 98 ASN A CA 1
ATOM 734 C C . ASN A 1 98 ? -7.302 -1.439 -9.821 1.00 62.91 98 ASN A C 1
ATOM 736 O O . ASN A 1 98 ? -6.869 -1.495 -10.968 1.00 62.91 98 ASN A O 1
ATOM 740 N N . LYS A 1 99 ? -8.331 -0.643 -9.512 1.00 47.50 99 LYS A N 1
ATOM 741 C CA . LYS A 1 99 ? -8.994 0.266 -10.449 1.00 47.50 99 LYS A CA 1
ATOM 742 C C . LYS A 1 99 ? -8.811 1.696 -9.965 1.00 47.50 99 LYS A C 1
ATOM 744 O O . LYS A 1 99 ? -9.432 2.076 -8.975 1.00 47.50 99 LYS A O 1
ATOM 749 N N . TRP A 1 100 ? -7.965 2.434 -10.670 1.00 44.56 100 TRP A N 1
ATOM 750 C CA . TRP A 1 100 ? -7.876 3.888 -10.629 1.00 44.56 100 TRP A CA 1
ATOM 751 C C . TRP A 1 100 ? -8.122 4.390 -12.047 1.00 44.56 100 TRP A C 1
ATOM 753 O O . TRP A 1 100 ? -7.550 3.776 -12.976 1.00 44.56 100 TRP A O 1
#

Radius of gyration: 19.77 Å; chains: 1; bounding box: 31×44×60 Å

InterPro domains:
  IPR040778 CASTOR1, N-terminal [PF18700] (32-78)

Organism: NCBI:txid156173

Secondary structure (DSSP, 8-state):
------------TT-----TT------S-PEEEEEE-GGGHHHHHHHHHHHHH--SSS----EEEEE-SS-EEEEEEHHHHHHHHHTTTT--EEEPPS--

Foldseek 3Di:
DDDDDPDPPPDDPFDDDDDPPDDDGDDPFDKWKWKFFPQQCVLCVVLVCCLVPNDDPPQRWDWDWDDDPGIIIIITTPSSVVSSVVSVVRGDIHIDPPDD

pLDDT: mean 73.53, std 16.76, range [37.81, 93.56]